Protein 8VEI (pdb70)

Foldseek 3Di:
DLLVLLVQLCVCDVVVVDDLLVSVLSSLVVVLVVCVVPPVVLNVLSVVLVVQVVVVPHDNQRSCVVSLVVVLVVCVPPPVQLNVLSVQLCCCPVVVVDDNSVSVNVSSVSVSVVVVD

Structure (mmCIF, N/CA/C/O backbone):
data_8VEI
#
_entry.id   8VEI
#
_cell.length_a   46.242
_cell.length_b   57.819
_cell.length_c   85.120
_cell.angle_alpha   90.000
_cell.angle_beta   90.000
_cell.angle_gamma   90.000
#
_symmetry.space_group_name_H-M   'C 2 2 21'
#
loop_
_entity.id
_entity.type
_entity.pdbx_description
1 polymer CHD_r1
2 water water
#
loop_
_atom_site.group_PDB
_atom_site.id
_atom_site.type_symbol
_atom_site.label_atom_id
_atom_site.label_alt_id
_atom_site.label_comp_id
_atom_site.label_asym_id
_atom_site.label_entity_id
_atom_site.label_seq_id
_atom_site.pdbx_PDB_ins_code
_atom_site.Cartn_x
_atom_site.Cartn_y
_atom_site.Cartn_z
_atom_site.occupancy
_atom_site.B_iso_or_equiv
_atom_site.auth_seq_id
_atom_site.auth_comp_id
_atom_site.auth_asym_id
_atom_site.auth_atom_id
_atom_site.pdbx_PDB_model_num
ATOM 1 N N . GLU A 1 5 ? -2.19950 7.16842 -4.86982 1.000 98.43213 3 GLU A N 1
ATOM 2 C CA . GLU A 1 5 ? -2.30095 6.96315 -6.30877 1.000 97.26001 3 GLU A CA 1
ATOM 3 C C . GLU A 1 5 ? -0.98881 7.34510 -6.98413 1.000 91.56937 3 GLU A C 1
ATOM 4 O O . GLU A 1 5 ? -0.59203 6.73982 -7.98132 1.000 91.64868 3 GLU A O 1
ATOM 10 N N . SER A 1 6 ? -0.31420 8.35517 -6.42895 1.000 87.54367 4 SER A N 1
ATOM 11 C CA . SER A 1 6 ? 1.01359 8.70564 -6.92127 1.000 78.46114 4 SER A CA 1
ATOM 12 C C . SER A 1 6 ? 1.99554 7.56060 -6.71151 1.000 71.01344 4 SER A C 1
ATOM 13 O O . SER A 1 6 ? 2.83145 7.29006 -7.58152 1.000 66.85263 4 SER A O 1
ATOM 16 N N . ALA A 1 7 ? 1.90163 6.87424 -5.56654 1.000 68.98250 5 ALA A N 1
ATOM 17 C CA . ALA A 1 7 ? 2.80988 5.76922 -5.27702 1.000 65.32045 5 ALA A CA 1
ATOM 18 C C . ALA A 1 7 ? 2.76089 4.71126 -6.36826 1.000 64.85876 5 ALA A C 1
ATOM 19 O O . ALA A 1 7 ? 3.80625 4.24531 -6.83582 1.000 63.46797 5 ALA A O 1
ATOM 21 N N . LYS A 1 8 ? 1.55323 4.32789 -6.79155 1.000 66.08923 6 LYS A N 1
ATOM 22 C CA . LYS A 1 8 ? 1.40727 3.22710 -7.73862 1.000 66.48924 6 LYS A CA 1
ATOM 23 C C . LYS A 1 8 ? 2.16552 3.49588 -9.03293 1.000 60.61967 6 LYS A C 1
ATOM 24 O O . LYS A 1 8 ? 2.71608 2.56884 -9.63684 1.000 61.95981 6 LYS A O 1
ATOM 30 N N . ILE A 1 9 ? 2.21719 4.75994 -9.46658 1.000 58.97058 7 ILE A N 1
ATOM 31 C CA . ILE A 1 9 ? 2.98237 5.11842 -10.66190 1.000 59.07349 7 ILE A CA 1
ATOM 32 C C . ILE A 1 9 ? 4.41142 4.60311 -10.54944 1.000 57.11812 7 ILE A C 1
ATOM 33 O O . ILE A 1 9 ? 4.95437 4.00426 -11.48637 1.000 60.41846 7 ILE A O 1
ATOM 38 N N . PHE A 1 10 ? 5.03031 4.81195 -9.38348 1.000 55.69226 8 PHE A N 1
ATOM 39 C CA . PHE A 1 10 ? 6.38678 4.32536 -9.15924 1.000 56.55477 8 PHE A CA 1
ATOM 40 C C . PHE A 1 10 ? 6.42173 2.82152 -8.90100 1.000 56.68224 8 PHE A C 1
ATOM 41 O O . PHE A 1 10 ? 7.39982 2.16103 -9.26833 1.000 54.66509 8 PHE A O 1
ATOM 49 N N . LYS A 1 11 ? 5.38890 2.26728 -8.25374 1.000 58.89769 9 LYS A N 1
ATOM 50 C CA . LYS A 1 11 ? 5.31397 0.81566 -8.09665 1.000 62.47258 9 LYS A CA 1
ATOM 51 C C . LYS A 1 11 ? 5.17959 0.11617 -9.44360 1.000 58.67308 9 LYS A C 1
ATOM 52 O O . LYS A 1 11 ? 5.84446 -0.89541 -9.68948 1.000 60.54493 9 LYS A O 1
ATOM 58 N N . GLU A 1 12 ? 4.31830 0.62803 -10.32552 0.843 52.97974 10 GLU A N 1
ATOM 59 C CA . GLU A 1 12 ? 4.16747 0.01489 -11.64080 0.843 54.36511 10 GLU A CA 1
ATOM 60 C C . GLU A 1 12 ? 5.39243 0.22536 -12.52137 0.843 49.96620 10 GLU A C 1
ATOM 61 O O . GLU A 1 12 ? 5.61145 -0.56223 -13.44736 0.843 51.41206 10 GLU A O 1
ATOM 67 N N . PHE A 1 13 ? 6.19912 1.25661 -12.25649 1.000 46.50663 11 PHE A N 1
ATOM 68 C CA . PHE A 1 13 ? 7.49203 1.35276 -12.92626 1.000 46.22337 11 PHE A CA 1
ATOM 69 C C . PHE A 1 13 ? 8.40785 0.22274 -12.48112 1.000 46.26452 11 PHE A C 1
ATOM 70 O O . PHE A 1 13 ? 8.96687 -0.50469 -13.30973 1.000 47.75105 11 PHE A O 1
ATOM 78 N N . LEU A 1 14 ? 8.58742 0.07669 -11.16548 1.000 48.03977 12 LEU A N 1
ATOM 79 C CA . LEU A 1 14 ? 9.45958 -0.96999 -10.64505 1.000 55.41429 12 LEU A CA 1
ATOM 80 C C . LEU A 1 14 ? 8.95267 -2.35063 -11.03495 1.000 58.14172 12 LEU A C 1
ATOM 81 O O . LEU A 1 14 ? 9.74701 -3.25247 -11.32367 1.000 60.46821 12 LEU A O 1
ATOM 86 N N . GLU A 1 15 ? 7.63134 -2.53526 -11.05132 1.000 62.17466 13 GLU A N 1
ATOM 87 C CA . GLU A 1 15 ? 7.07337 -3.81118 -11.48517 1.000 68.02403 13 GLU A CA 1
ATOM 88 C C . GLU A 1 15 ? 7.44118 -4.10343 -12.93380 1.000 64.98899 13 GLU A C 1
ATOM 89 O O . GLU A 1 15 ? 7.91283 -5.19756 -13.25570 1.000 62.72067 13 GLU A O 1
ATOM 95 N N . ASP A 1 16 ? 7.24932 -3.12667 -13.82204 1.000 60.70218 14 ASP A N 1
ATOM 96 C CA . ASP A 1 16 ? 7.46390 -3.36848 -15.24457 1.000 58.74797 14 ASP A CA 1
ATOM 97 C C . ASP A 1 16 ? 8.93939 -3.35997 -15.62590 1.000 50.63965 14 ASP A C 1
ATOM 98 O O . ASP A 1 16 ? 9.31938 -4.00548 -16.60899 1.000 51.67290 14 ASP A O 1
ATOM 103 N N . TYR A 1 17 ? 9.78127 -2.64443 -14.87721 1.000 43.77240 15 TYR A N 1
ATOM 104 C CA . TYR A 1 17 ? 11.20465 -2.61256 -15.19884 1.000 40.60856 15 TYR A CA 1
ATOM 105 C C . TYR A 1 17 ? 11.93142 -3.82545 -14.62858 1.000 40.17513 15 TYR A C 1
ATOM 106 O O . TYR A 1 17 ? 12.66364 -4.51370 -15.34818 1.000 44.89047 15 TYR A O 1
ATOM 115 N N . GLU A 1 18 ? 11.74072 -4.10231 -13.33574 1.000 40.08760 16 GLU A N 1
ATOM 116 C CA . GLU A 1 18 ? 12.42938 -5.22892 -12.71393 1.000 48.20930 16 GLU A CA 1
ATOM 117 C C . GLU A 1 18 ? 11.93696 -6.56247 -13.25964 1.000 48.36811 16 GLU A C 1
ATOM 118 O O . GLU A 1 18 ? 12.67427 -7.55399 -13.22511 1.000 55.44155 16 GLU A O 1
ATOM 124 N N . SER A 1 19 ? 10.70120 -6.61103 -13.76005 1.000 42.29556 17 SER A N 1
ATOM 125 C CA . SER A 1 19 ? 10.21351 -7.82342 -14.40395 1.000 49.28986 17 SER A CA 1
ATOM 126 C C . SER A 1 19 ? 10.85778 -8.05732 -15.75974 1.000 47.93809 17 SER A C 1
ATOM 127 O O . SER A 1 19 ? 10.89926 -9.20089 -16.21872 1.000 47.97052 17 SER A O 1
ATOM 130 N N . GLY A 1 20 ? 11.36310 -7.00999 -16.40432 1.000 39.51172 18 GLY A N 1
ATOM 131 C CA . GLY A 1 20 ? 11.80488 -7.11040 -17.77609 1.000 37.91635 18 GLY A CA 1
ATOM 132 C C . GLY A 1 20 ? 10.70463 -6.96517 -18.80340 1.000 43.16708 18 GLY A C 1
ATOM 133 O O . GLY A 1 20 ? 10.98024 -7.09033 -20.00388 1.000 42.63103 18 GLY A O 1
ATOM 134 N N . LYS A 1 21 ? 9.46554 -6.71188 -18.37121 1.000 37.30317 19 LYS A N 1
ATOM 135 C CA . LYS A 1 21 ? 8.36731 -6.51709 -19.31235 1.000 43.35102 19 LYS A CA 1
ATOM 136 C C . LYS A 1 21 ? 8.58283 -5.28471 -20.17785 1.000 40.26838 19 LYS A C 1
ATOM 137 O O . LYS A 1 21 ? 8.12086 -5.24020 -21.32365 1.000 44.58310 19 LYS A O 1
ATOM 143 N N . LYS A 1 22 ? 9.27108 -4.27760 -19.64942 1.000 34.37418 20 LYS A N 1
ATOM 144 C CA . LYS A 1 22 ? 9.54245 -3.05191 -20.38047 1.000 38.90466 20 LYS A CA 1
ATOM 145 C C . LYS A 1 22 ? 11.00429 -2.67700 -20.20346 1.000 42.34237 20 LYS A C 1
ATOM 146 O O . LYS A 1 22 ? 11.60581 -2.93882 -19.15845 1.000 31.92827 20 LYS A O 1
ATOM 152 N N . SER A 1 23 ? 11.57071 -2.06108 -21.23774 1.000 41.01237 21 SER A N 1
ATOM 153 C CA . SER A 1 23 ? 12.87976 -1.44935 -21.10358 1.000 39.84729 21 SER A CA 1
ATOM 154 C C . SER A 1 23 ? 12.81459 -0.32442 -20.07285 1.000 40.49480 21 SER A C 1
ATOM 155 O O . SER A 1 23 ? 11.73944 0.10452 -19.64569 1.000 40.41339 21 SER A O 1
ATOM 158 N N . PHE A 1 24 ? 13.98903 0.15555 -19.66421 0.889 34.00269 22 PHE A N 1
ATOM 159 C CA . PHE A 1 24 ? 14.02089 1.25012 -18.70115 0.889 31.75919 22 PHE A CA 1
ATOM 160 C C . PHE A 1 24 ? 13.35928 2.49802 -19.27210 0.889 30.62075 22 PHE A C 1
ATOM 161 O O . PHE A 1 24 ? 12.53156 3.13545 -18.61070 0.889 27.25566 22 PHE A O 1
ATOM 169 N N . ARG A 1 25 ? 13.71256 2.85928 -20.50732 0.915 32.68232 23 ARG A N 1
ATOM 170 C CA . ARG A 1 25 ? 13.21163 4.10031 -21.08640 0.915 36.69813 23 ARG A CA 1
ATOM 171 C C . ARG A 1 25 ? 11.71760 4.03244 -21.37050 0.915 34.93721 23 ARG A C 1
ATOM 172 O O . ARG A 1 25 ? 11.02543 5.04980 -21.26382 0.915 29.45559 23 ARG A O 1
ATOM 180 N N . GLU A 1 26 ? 11.20032 2.85467 -21.72673 1.000 39.88411 24 GLU A N 1
ATOM 181 C CA . GLU A 1 26 ? 9.76201 2.72608 -21.93693 1.000 41.25895 24 GLU A CA 1
ATOM 182 C C . GLU A 1 26 ? 9.00780 2.75566 -20.61344 1.000 37.11334 24 GLU A C 1
ATOM 183 O O . GLU A 1 26 ? 7.92178 3.33997 -20.52450 1.000 36.88299 24 GLU A O 1
ATOM 189 N N . ALA A 1 27 ? 9.56796 2.13421 -19.57295 0.867 31.73675 25 ALA A N 1
ATOM 190 C CA . ALA A 1 27 ? 8.92660 2.16976 -18.26270 0.867 31.89011 25 ALA A CA 1
ATOM 191 C C . ALA A 1 27 ? 9.00968 3.55990 -17.64353 0.867 29.58570 25 ALA A C 1
ATOM 192 O O . ALA A 1 27 ? 8.05609 4.01802 -17.00318 0.867 35.48569 25 ALA A O 1
ATOM 194 N N . SER A 1 28 ? 10.14199 4.24474 -17.82055 1.000 29.01739 26 SER A N 1
ATOM 195 C CA . SER A 1 28 ? 10.27639 5.59995 -17.29312 1.000 31.92932 26 SER A CA 1
ATOM 196 C C . SER A 1 28 ? 9.40466 6.58128 -18.06620 1.000 32.69156 26 SER A C 1
ATOM 197 O O . SER A 1 28 ? 8.86919 7.53552 -17.48795 1.000 36.32778 26 SER A O 1
ATOM 200 N N . TYR A 1 29 ? 9.25546 6.36612 -19.37492 1.000 31.21822 27 TYR A N 1
ATOM 201 C CA . TYR A 1 29 ? 8.38546 7.22089 -20.17677 1.000 36.00218 27 TYR A CA 1
ATOM 202 C C . TYR A 1 29 ? 6.94039 7.12011 -19.70598 1.000 39.94506 27 TYR A C 1
ATOM 203 O O . TYR A 1 29 ? 6.27907 8.13779 -19.47013 1.000 40.29255 27 TYR A O 1
ATOM 212 N N . ASP A 1 30 ? 6.43389 5.89245 -19.56067 0.916 35.65412 28 ASP A N 1
ATOM 213 C CA . ASP A 1 30 ? 5.06571 5.70649 -19.08772 0.916 37.60796 28 ASP A CA 1
ATOM 214 C C . ASP A 1 30 ? 4.89497 6.23938 -17.67169 0.916 31.63207 28 ASP A C 1
ATOM 215 O O . ASP A 1 30 ? 3.83630 6.77641 -17.32645 0.916 38.71186 28 ASP A O 1
ATOM 220 N N . ALA A 1 31 ? 5.92617 6.09695 -16.83581 1.000 31.30391 29 ALA A N 1
ATOM 221 C CA . ALA A 1 31 ? 5.85931 6.63970 -15.48349 1.000 35.08704 29 ALA A CA 1
ATOM 222 C C . ALA A 1 31 ? 5.74282 8.15778 -15.50621 1.000 35.76663 29 ALA A C 1
ATOM 223 O O . ALA A 1 31 ? 4.99188 8.74214 -14.71703 1.000 40.43800 29 ALA A O 1
ATOM 225 N N . THR A 1 32 ? 6.47302 8.81363 -16.41096 1.000 33.48118 30 THR A N 1
ATOM 226 C CA . THR A 1 32 ? 6.41904 10.27000 -16.48850 1.000 37.91394 30 THR A CA 1
ATOM 227 C C . THR A 1 32 ? 5.08212 10.74442 -17.04441 1.000 39.82402 30 THR A C 1
ATOM 228 O O . THR A 1 32 ? 4.56724 11.78910 -16.62875 1.000 42.16504 30 THR A O 1
ATOM 232 N N . VAL A 1 33 ? 4.50499 9.99089 -17.98378 1.000 37.55451 31 VAL A N 1
ATOM 233 C CA . VAL A 1 33 ? 3.19081 10.34284 -18.51670 1.000 40.57896 31 VAL A CA 1
ATOM 234 C C . VAL A 1 33 ? 2.14014 10.27497 -17.41540 1.000 41.26186 31 VAL A C 1
ATOM 235 O O . VAL A 1 33 ? 1.30257 11.17414 -17.27393 1.000 40.83048 31 VAL A O 1
ATOM 239 N N . LYS A 1 34 ? 2.17152 9.20453 -16.61639 0.913 37.87145 32 LYS A N 1
ATOM 240 C CA . LYS A 1 34 ? 1.24123 9.08852 -15.49762 0.913 46.44816 32 LYS A CA 1
ATOM 241 C C . LYS A 1 34 ? 1.46223 10.20040 -14.48038 0.913 46.76582 32 LYS A C 1
ATOM 242 O O . LYS A 1 34 ? 0.50640 10.69221 -13.86925 0.913 46.39099 32 LYS A O 1
ATOM 248 N N . LEU A 1 35 ? 2.71816 10.60918 -14.28368 1.000 47.16788 33 LEU A N 1
ATOM 249 C CA . LEU A 1 35 ? 3.00288 11.68520 -13.34041 1.000 50.29523 33 LEU A CA 1
ATOM 250 C C . LEU A 1 35 ? 2.47663 13.01971 -13.85091 1.000 50.73712 33 LEU A C 1
ATOM 251 O O . LEU A 1 35 ? 1.96815 13.83168 -13.06916 1.000 54.46963 33 LEU A O 1
ATOM 256 N N . PHE A 1 36 ? 2.59001 13.26483 -15.15821 1.000 48.37513 34 PHE A N 1
ATOM 257 C CA . PHE A 1 36 ? 2.04604 14.49222 -15.72983 1.000 47.58234 34 PHE A CA 1
ATOM 258 C C . PHE A 1 36 ? 0.53410 14.55109 -15.55456 1.000 50.90993 34 PHE A C 1
ATOM 259 O O . PHE A 1 36 ? -0.01695 15.58051 -15.14789 1.000 52.43710 34 PHE A O 1
ATOM 267 N N . LEU A 1 37 ? -0.15545 13.44876 -15.85996 1.000 51.46446 35 LEU A N 1
ATOM 268 C CA . LEU A 1 37 ? -1.60207 13.40794 -15.67681 1.000 53.20711 35 LEU A CA 1
ATOM 269 C C . LEU A 1 37 ? -1.98198 13.50215 -14.20571 1.000 54.39317 35 LEU A C 1
ATOM 270 O O . LEU A 1 37 ? -3.01673 14.08959 -13.87007 1.000 60.04695 35 LEU A O 1
ATOM 275 N N . TRP A 1 38 ? -1.16277 12.93424 -13.31851 1.000 56.02151 36 TRP A N 1
ATOM 276 C CA . TRP A 1 38 ? -1.41536 13.05030 -11.88861 1.000 61.94626 36 TRP A CA 1
ATOM 277 C C . TRP A 1 38 ? -1.14701 14.45672 -11.37078 1.000 66.33625 36 TRP A C 1
ATOM 278 O O . TRP A 1 38 ? -1.72662 14.85037 -10.35333 1.000 71.00218 36 TRP A O 1
ATOM 289 N N . PHE A 1 39 ? -0.28993 15.22062 -12.04843 1.000 64.42290 37 PHE A N 1
ATOM 290 C CA . PHE A 1 39 ? 0.03751 16.57480 -11.62475 1.000 63.54397 37 PHE A CA 1
ATOM 291 C C . PHE A 1 39 ? -0.92130 17.62390 -12.17008 1.000 61.87542 37 PHE A C 1
ATOM 292 O O . PHE A 1 39 ? -0.98498 18.72581 -11.61404 1.000 66.56378 37 PHE A O 1
ATOM 300 N N . LEU A 1 40 ? -1.66098 17.31004 -13.23481 1.000 61.86211 38 LEU A N 1
ATOM 301 C CA . LEU A 1 40 ? -2.53141 18.29586 -13.88039 1.000 69.67291 38 LEU A CA 1
ATOM 302 C C . LEU A 1 40 ? -3.49362 18.98617 -12.92480 1.000 72.25104 38 LEU A C 1
ATOM 303 O O . LEU A 1 40 ? -3.53565 20.22965 -12.92336 1.000 77.19056 38 LEU A O 1
ATOM 308 N N . PRO A 1 41 ? -4.28018 18.29406 -12.09715 1.000 73.09844 39 PRO A N 1
ATOM 309 C CA . PRO A 1 41 ? -5.18991 18.99121 -11.18353 1.000 76.66361 39 PRO A CA 1
ATOM 310 C C . PRO A 1 41 ? -4.60841 19.30813 -9.81122 1.000 80.32783 39 PRO A C 1
ATOM 311 O O . PRO A 1 41 ? -5.36702 19.71067 -8.92510 1.000 84.06390 39 PRO A O 1
ATOM 315 N N . ARG A 1 42 ? -3.30718 19.14007 -9.61385 1.000 79.95972 40 ARG A N 1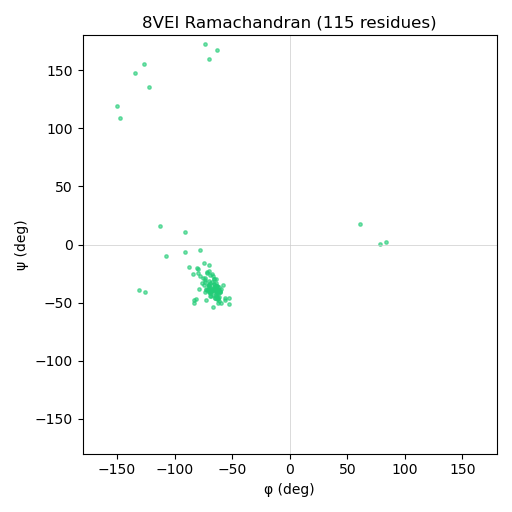
ATOM 316 C CA . ARG A 1 42 ? -2.69650 19.32920 -8.30152 1.000 84.76436 40 ARG A CA 1
ATOM 317 C C . ARG A 1 42 ? -1.53642 20.31264 -8.31410 1.000 87.76509 40 ARG A C 1
ATOM 318 O O . ARG A 1 42 ? -1.41156 21.11606 -7.38676 1.000 92.55429 40 ARG A O 1
ATOM 326 N N . ASN A 1 43 ? -0.68304 20.26847 -9.33469 1.000 84.97200 41 ASN A N 1
ATOM 327 C CA . ASN A 1 43 ? 0.47679 21.15208 -9.40613 1.000 86.77849 41 ASN A CA 1
ATOM 328 C C . ASN A 1 43 ? 0.78953 21.42544 -10.86888 1.000 84.70240 41 ASN A C 1
ATOM 329 O O . ASN A 1 43 ? 1.09675 20.49422 -11.61926 1.000 81.55600 41 ASN A O 1
ATOM 334 N N . ILE A 1 44 ? 0.73030 22.69938 -11.26196 1.000 85.92971 42 ILE A N 1
ATOM 335 C CA . ILE A 1 44 ? 0.81656 23.05472 -12.67506 1.000 86.14598 42 ILE A CA 1
ATOM 336 C C . ILE A 1 44 ? 2.26789 23.13068 -13.13327 1.000 81.96164 42 ILE A C 1
ATOM 337 O O . ILE A 1 44 ? 2.62568 22.58709 -14.18376 1.000 82.31504 42 ILE A O 1
ATOM 342 N N . GLU A 1 45 ? 3.12516 23.81422 -12.36995 1.000 77.45468 43 GLU A N 1
ATOM 343 C CA . GLU A 1 45 ? 4.53184 23.89507 -12.75860 1.000 75.96598 43 GLU A CA 1
ATOM 344 C C . GLU A 1 45 ? 5.23493 22.55210 -12.59704 1.000 65.44725 43 GLU A C 1
ATOM 345 O O . GLU A 1 45 ? 6.15889 22.24188 -13.35819 1.000 67.58290 43 GLU A O 1
ATOM 351 N N . LEU A 1 46 ? 4.81659 21.74276 -11.62111 1.000 59.92995 44 LEU A N 1
ATOM 352 C CA . LEU A 1 46 ? 5.30053 20.36741 -11.56445 1.000 62.54516 44 LEU A CA 1
ATOM 353 C C . LEU A 1 46 ? 4.82468 19.57850 -12.77698 1.000 62.44315 44 LEU A C 1
ATOM 354 O O . LEU A 1 46 ? 5.58207 18.78245 -13.34421 1.000 64.83979 44 LEU A O 1
ATOM 359 N N . ALA A 1 47 ? 3.57370 19.79396 -13.19431 1.000 59.02462 45 ALA A N 1
ATOM 360 C CA . ALA A 1 47 ? 3.11808 19.24208 -14.46480 1.000 54.60380 45 ALA A CA 1
ATOM 361 C C . ALA A 1 47 ? 3.85277 19.87732 -15.63540 1.000 57.34096 45 ALA A C 1
ATOM 362 O O . ALA A 1 47 ? 4.03675 19.23450 -16.67495 1.000 54.58086 45 ALA A O 1
ATOM 364 N N . GLU A 1 48 ? 4.27844 21.13482 -15.48642 0.817 54.44903 46 GLU A N 1
ATOM 365 C CA . GLU A 1 48 ? 5.05066 21.78594 -16.53917 0.817 54.91717 46 GLU A CA 1
ATOM 366 C C . GLU A 1 48 ? 6.43282 21.15906 -16.67463 0.817 48.88140 46 GLU A C 1
ATOM 367 O O . GLU A 1 48 ? 6.95036 21.02019 -17.78908 0.817 44.17931 46 GLU A O 1
ATOM 373 N N . ILE A 1 49 ? 7.04620 20.77620 -15.55194 1.000 50.74343 47 ILE A N 1
ATOM 374 C CA . ILE A 1 49 ? 8.34843 20.11546 -15.60210 1.000 51.62768 47 ILE A CA 1
ATOM 375 C C . ILE A 1 49 ? 8.22487 18.76197 -16.28871 1.000 48.58815 47 ILE A C 1
ATOM 376 O O . ILE A 1 49 ? 9.03166 18.40674 -17.15621 1.000 49.65569 47 ILE A O 1
ATOM 381 N N . ALA A 1 50 ? 7.20524 17.98767 -15.91138 1.000 47.64792 48 ALA A N 1
ATOM 382 C CA . ALA A 1 50 ? 6.99933 16.68253 -16.52731 1.000 46.34124 48 ALA A CA 1
ATOM 383 C C . ALA A 1 50 ? 6.60577 16.80487 -17.99310 1.000 42.86403 48 ALA A C 1
ATOM 384 O O . ALA A 1 50 ? 6.96330 15.94150 -18.80215 1.000 43.66940 48 ALA A O 1
ATOM 386 N N . LEU A 1 51 ? 5.88041 17.86419 -18.35774 1.000 43.46556 49 LEU A N 1
ATOM 387 C CA . LEU A 1 51 ? 5.42387 17.99302 -19.73773 1.000 48.59828 49 LEU A CA 1
ATOM 388 C C . LEU A 1 51 ? 6.56953 18.36385 -20.67165 1.000 47.43421 49 LEU A C 1
ATOM 389 O O . LEU A 1 51 ? 6.66462 17.83344 -21.78470 1.000 51.73316 49 LEU A O 1
ATOM 394 N N . ARG A 1 52 ? 7.45073 19.27062 -20.24185 0.979 42.69660 50 ARG A N 1
ATOM 395 C CA . ARG A 1 52 ? 8.60009 19.60969 -21.07422 0.979 45.19466 50 ARG A CA 1
ATOM 396 C C . ARG A 1 52 ? 9.54826 18.42687 -21.22122 0.979 37.00907 50 ARG A C 1
ATOM 397 O O . ARG A 1 52 ? 10.22841 18.30500 -22.24620 0.979 41.60578 50 ARG A O 1
ATOM 405 N N . TRP A 1 53 ? 9.60760 17.54873 -20.21672 1.000 35.39532 51 TRP A N 1
ATOM 406 C CA . TRP A 1 53 ? 10.30380 16.27879 -20.39707 1.000 36.98908 51 TRP A CA 1
ATOM 407 C C . TRP A 1 53 ? 9.65782 15.46542 -21.50979 1.000 33.51765 51 TRP A C 1
ATOM 408 O O . TRP A 1 53 ? 10.35278 14.84385 -22.32234 1.000 36.88758 51 TRP A O 1
ATOM 419 N N . LEU A 1 54 ? 8.32379 15.46372 -21.56536 1.000 37.17893 52 LEU A N 1
ATOM 420 C CA . LEU A 1 54 ? 7.63028 14.76414 -22.64101 1.000 37.58121 52 LEU A CA 1
ATOM 421 C C . LEU A 1 54 ? 7.85771 15.45029 -23.98079 1.000 36.39895 52 LEU A C 1
ATOM 422 O O . LEU A 1 54 ? 8.04807 14.77921 -25.00157 1.000 44.78120 52 LEU A O 1
ATOM 427 N N . ILE 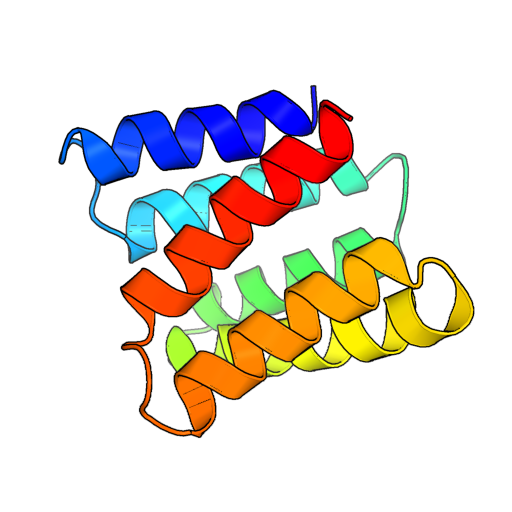A 1 55 ? 7.84776 16.78553 -23.99573 1.000 41.17516 53 ILE A N 1
ATOM 428 C CA . ILE A 1 55 ? 8.09806 17.51297 -25.23549 1.000 43.11962 53 ILE A CA 1
ATOM 429 C C . ILE A 1 55 ? 9.53154 17.29167 -25.69528 1.000 45.29401 53 ILE A C 1
ATOM 430 O O . ILE A 1 55 ? 9.80279 17.18455 -26.89603 1.000 50.04268 53 ILE A O 1
ATOM 435 N N . MET A 1 56 ? 10.47349 17.22096 -24.75073 1.000 39.64949 54 MET A N 1
ATOM 436 C CA . MET A 1 56 ? 11.85786 16.93092 -25.11320 1.000 39.44200 54 MET A CA 1
ATOM 437 C C . MET A 1 56 ? 11.98513 15.54500 -25.73185 1.000 40.18526 54 MET A C 1
ATOM 438 O O . MET A 1 56 ? 12.72773 15.35551 -26.70248 1.000 40.98545 54 MET A O 1
ATOM 443 N N . LEU A 1 57 ? 11.25652 14.56525 -25.19344 1.000 44.24666 55 LEU A N 1
ATOM 444 C CA . LEU A 1 57 ? 11.29010 13.22479 -25.76790 1.000 40.38330 55 LEU A CA 1
ATOM 445 C C . LEU A 1 57 ? 10.54663 13.17478 -27.09740 1.000 43.16462 55 LEU A C 1
ATOM 446 O O . LEU A 1 57 ? 10.99258 12.50905 -28.03889 1.000 48.50354 55 LEU A O 1
ATOM 451 N N . GLU A 1 58 ? 9.41556 13.87710 -27.19664 1.000 44.76098 56 GLU A N 1
ATOM 452 C CA . GLU A 1 58 ? 8.60647 13.84154 -28.40924 1.000 52.24412 56 GLU A CA 1
ATOM 453 C C . GLU A 1 58 ? 9.14431 14.74330 -29.51375 1.000 60.25479 56 GLU A C 1
ATOM 454 O O . GLU A 1 58 ? 8.81865 14.52098 -30.68520 1.000 64.33781 56 GLU A O 1
ATOM 460 N N . SER A 1 59 ? 9.95479 15.74997 -29.17536 1.000 59.06346 57 SER A N 1
ATOM 461 C CA . SER A 1 59 ? 10.51770 16.62725 -30.19713 1.000 59.78034 57 SER A CA 1
ATOM 462 C C . SER A 1 59 ? 11.55907 15.92419 -31.05811 1.000 60.21176 57 SER A C 1
ATOM 463 O O . SER A 1 59 ? 11.88052 16.41349 -32.14633 1.000 64.22699 57 SER A O 1
ATOM 466 N N . LYS A 1 60 ? 12.08724 14.79433 -30.58934 1.000 61.06076 58 LYS A N 1
ATOM 467 C CA . LYS A 1 60 ? 13.15224 14.00086 -31.20405 1.000 60.13123 58 LYS A CA 1
ATOM 468 C C . LYS A 1 60 ? 14.45945 14.76889 -31.34413 1.000 55.75907 58 LYS A C 1
ATOM 469 O O . LYS A 1 60 ? 15.33723 14.34911 -32.11387 1.000 53.45845 58 LYS A O 1
ATOM 475 N N . LYS A 1 61 ? 14.61985 15.87623 -30.61756 1.000 54.41983 59 LYS A N 1
ATOM 476 C CA . LYS A 1 61 ? 15.84155 16.66219 -30.64436 1.000 51.97580 59 LYS A CA 1
ATOM 477 C C . LYS A 1 61 ? 16.67152 16.53291 -29.37431 1.000 48.25462 59 LYS A C 1
ATOM 478 O O . LYS A 1 61 ? 17.81311 17.00796 -29.34871 1.000 51.95195 59 LYS A O 1
ATOM 484 N N . VAL A 1 62 ? 16.13509 15.90991 -28.32765 1.000 42.46417 60 VAL A N 1
ATOM 485 C CA . VAL A 1 62 ? 16.81798 15.76862 -27.04889 1.000 40.26203 60 VAL A CA 1
ATOM 486 C C . VAL A 1 62 ? 16.93275 14.28983 -26.71050 1.000 38.62339 60 VAL A C 1
ATOM 487 O O . VAL A 1 62 ? 15.96570 13.53249 -26.84985 1.000 37.01925 60 VAL A O 1
ATOM 491 N N . SER A 1 63 ? 18.11539 13.88674 -26.25435 1.000 34.27811 61 SER A N 1
ATOM 492 C CA . SER A 1 63 ? 18.32426 12.51890 -25.81159 1.000 37.91115 61 SER A CA 1
ATOM 493 C C . SER A 1 63 ? 17.57970 12.26129 -24.50476 1.000 38.52135 61 SER A C 1
ATOM 494 O O . SER A 1 63 ? 17.22487 13.18422 -23.76602 1.000 39.24148 61 SER A O 1
ATOM 497 N N . PHE A 1 64 ? 17.34208 10.97664 -24.22748 1.000 34.10774 62 PHE A N 1
ATOM 498 C CA . PHE A 1 64 ? 16.66328 10.59418 -22.99282 1.000 32.10798 62 PHE A CA 1
ATOM 499 C C . PHE A 1 64 ? 17.44180 11.05824 -21.76803 1.000 31.67545 62 PHE A C 1
ATOM 500 O O . PHE A 1 64 ? 16.84946 11.49415 -20.77327 1.000 34.40819 62 PHE A O 1
ATOM 508 N N . GLU A 1 65 ? 18.77212 10.98013 -21.82600 1.000 29.55908 63 GLU A N 1
ATOM 509 C CA . GLU A 1 65 ? 19.59174 11.34297 -20.67430 1.000 29.30866 63 GLU A CA 1
ATOM 510 C C . GLU A 1 65 ? 19.60357 12.85113 -20.45422 1.000 31.22646 63 GLU A C 1
ATOM 511 O O . GLU A 1 65 ? 19.41687 13.32483 -19.32720 1.000 29.83926 63 GLU A O 1
ATOM 517 N N . GLU A 1 66 ? 19.83277 13.62381 -21.51864 1.000 34.75479 64 GLU A N 1
ATOM 518 C CA . GLU A 1 66 ? 19.88145 15.07523 -21.36989 1.000 35.18653 64 GLU A CA 1
ATOM 519 C C . GLU A 1 66 ? 18.52097 15.63683 -20.97756 1.000 34.97098 64 GLU A C 1
ATOM 520 O O . GLU A 1 66 ? 18.43891 16.56642 -20.16638 1.000 43.31222 64 GLU A O 1
ATOM 526 N N . ALA A 1 67 ? 17.44270 15.08859 -21.54321 1.000 33.11506 65 ALA A N 1
ATOM 527 C CA . ALA A 1 67 ? 16.10597 15.52708 -21.15587 1.000 37.90074 65 ALA A CA 1
ATOM 528 C C . ALA A 1 67 ? 15.83071 15.21448 -19.69160 1.000 36.84164 65 ALA A C 1
ATOM 529 O O . ALA A 1 67 ? 15.25276 16.03648 -18.97022 1.000 30.94859 65 ALA A O 1
ATOM 531 N N . SER A 1 68 ? 16.24269 14.03005 -19.23380 1.000 30.35827 66 SER A N 1
ATOM 532 C CA . SER A 1 68 ? 16.07139 13.67816 -17.82874 1.000 29.65697 66 SER A CA 1
ATOM 533 C C . SER A 1 68 ? 16.92980 14.55961 -16.93108 1.000 34.81271 66 SER A C 1
ATOM 534 O O . SER A 1 68 ? 16.49144 14.96244 -15.84766 1.000 33.42987 66 SER A O 1
ATOM 537 N N . LEU A 1 69 ? 18.15553 14.86874 -17.36396 1.000 29.58574 67 LEU A N 1
ATOM 538 C CA . LEU A 1 69 ? 19.00838 15.76737 -16.59218 1.000 33.90567 67 LEU A CA 1
ATOM 539 C C . LEU A 1 69 ? 18.38621 17.15307 -16.48193 1.000 35.65097 67 LEU A C 1
ATOM 540 O O . LEU A 1 69 ? 18.40062 17.76629 -15.40841 1.000 38.26392 67 LEU A O 1
ATOM 545 N N . ILE A 1 70 ? 17.83014 17.65940 -17.58374 1.000 33.89016 68 ILE A N 1
ATOM 546 C CA . ILE A 1 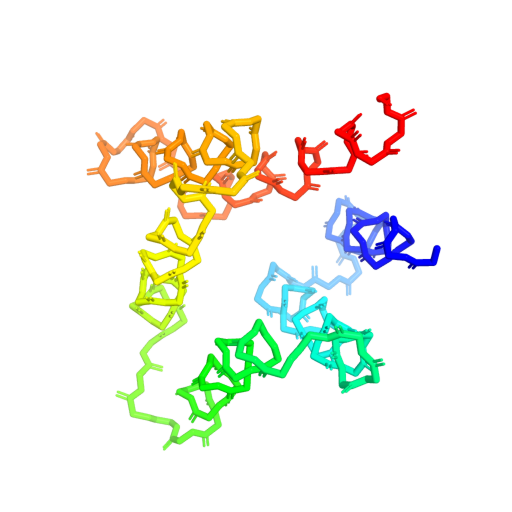70 ? 17.23309 18.99244 -17.57786 1.000 41.09765 68 ILE A CA 1
ATOM 547 C C . ILE A 1 70 ? 16.02394 19.02854 -16.65077 1.000 43.50908 68 ILE A C 1
ATOM 548 O O . ILE A 1 70 ? 15.87078 19.94488 -15.83417 1.000 44.47073 68 ILE A O 1
ATOM 553 N N . ALA A 1 71 ? 15.15381 18.02143 -16.75349 1.000 43.82075 69 ALA A N 1
ATOM 554 C CA . ALA A 1 71 ? 13.94022 18.00559 -15.94291 1.000 47.27652 69 ALA A CA 1
ATOM 555 C C . ALA A 1 71 ? 14.25328 17.76258 -14.47117 1.000 47.14373 69 ALA A C 1
ATOM 556 O O . ALA A 1 71 ? 13.58780 18.32088 -13.59093 1.000 48.69463 69 ALA A O 1
ATOM 558 N N . LEU A 1 72 ? 15.25849 16.93139 -14.18316 1.000 41.13154 70 LEU A N 1
ATOM 559 C CA . LEU A 1 72 ? 15.61791 16.66024 -12.79409 1.000 44.79285 70 LEU A CA 1
ATOM 560 C C . LEU A 1 72 ? 16.19603 17.89765 -12.11932 1.000 45.67501 70 LEU A C 1
ATOM 561 O O . LEU A 1 72 ? 15.89700 18.17167 -10.95125 1.000 45.95669 70 LEU A O 1
ATOM 566 N N . ARG A 1 73 ? 17.02772 18.65636 -12.83634 1.000 41.44129 71 ARG A N 1
ATOM 567 C CA . ARG A 1 73 ? 17.63690 19.84085 -12.24168 1.000 43.40029 71 ARG A CA 1
ATOM 568 C C . ARG A 1 73 ? 16.60896 20.93480 -11.98388 1.000 47.74408 71 ARG A C 1
ATOM 569 O O . ARG A 1 73 ? 16.80405 21.76627 -11.09072 1.000 51.43569 71 ARG A O 1
ATOM 577 N N . GLU A 1 74 ? 15.51187 20.95187 -12.74292 1.000 48.66616 72 GLU A N 1
ATOM 578 C CA . GLU A 1 74 ? 14.45502 21.92070 -12.47477 1.000 52.50889 72 GLU A CA 1
ATOM 579 C C . GLU A 1 74 ? 13.58407 21.48103 -11.30406 1.000 46.96440 72 GLU A C 1
ATOM 580 O O . GLU A 1 74 ? 13.16176 22.31434 -10.49433 1.000 48.69174 72 GLU A O 1
ATOM 586 N N . ALA A 1 75 ? 13.30648 20.17912 -11.19727 1.000 45.43839 73 ALA A N 1
ATOM 587 C CA . ALA A 1 75 ? 12.58481 19.67587 -10.03329 1.000 47.60945 73 ALA A CA 1
ATOM 588 C C . ALA A 1 75 ? 13.40353 19.85860 -8.76250 1.000 51.87121 73 ALA A C 1
ATOM 589 O O . ALA A 1 75 ? 12.84925 20.14327 -7.69411 1.000 57.74043 73 ALA A O 1
ATOM 591 N N . LEU A 1 76 ? 14.72585 19.70444 -8.86365 1.000 52.11075 74 LEU A N 1
ATOM 592 C CA . LEU A 1 76 ? 15.59240 19.92447 -7.71157 1.000 52.61847 74 LEU A CA 1
ATOM 593 C C . LEU A 1 76 ? 15.50966 21.36920 -7.23365 1.000 52.71174 74 LEU A C 1
ATOM 594 O O . LEU A 1 76 ? 15.50879 21.63399 -6.02621 1.000 58.70424 74 LEU A O 1
ATOM 599 N N . ARG A 1 77 ? 15.43476 22.31867 -8.16911 0.719 51.68137 75 ARG A N 1
ATOM 600 C CA . ARG A 1 77 ? 15.28861 23.72119 -7.79228 0.719 57.41587 75 ARG A CA 1
ATOM 601 C C . ARG A 1 77 ? 13.91068 23.99149 -7.20164 0.719 58.03243 75 ARG A C 1
ATOM 602 O O . ARG A 1 77 ? 13.77091 24.81269 -6.28792 0.719 59.38590 75 ARG A O 1
ATOM 610 N N . TRP A 1 78 ? 12.88123 23.30962 -7.71048 1.000 57.08526 76 TRP A N 1
ATOM 611 C CA . TRP A 1 78 ? 11.53430 23.49853 -7.18201 1.000 62.75203 76 TRP A CA 1
ATOM 612 C C . TRP A 1 78 ? 11.41159 22.94141 -5.76923 1.000 66.10012 76 TRP A C 1
ATOM 613 O O . TRP A 1 78 ? 10.82736 23.58554 -4.89008 1.000 69.20422 76 TRP A O 1
ATOM 624 N N . PHE A 1 79 ? 11.95642 21.74829 -5.53150 1.000 65.17435 77 PHE A N 1
ATOM 625 C CA . PHE A 1 79 ? 11.89900 21.13071 -4.21353 1.000 69.92222 77 PHE A CA 1
ATOM 626 C C . PHE A 1 79 ? 12.91696 21.70814 -3.23947 1.000 74.20484 77 PHE A C 1
ATOM 627 O O . PHE A 1 79 ? 12.90146 21.33226 -2.06263 1.000 78.38749 77 PHE A O 1
ATOM 635 N N . LYS A 1 80 ? 13.79132 22.60895 -3.69473 1.000 72.23407 78 LYS A N 1
ATOM 636 C CA . LYS A 1 80 ? 14.83891 23.13229 -2.82354 1.000 74.40150 78 LYS A CA 1
ATOM 637 C C . LYS A 1 80 ? 14.25293 23.92960 -1.66578 1.000 78.47969 78 LYS A C 1
ATOM 638 O O . LYS A 1 80 ? 14.76668 23.87684 -0.54182 1.000 80.25734 78 LYS A O 1
ATOM 644 N N . VAL A 1 81 ? 13.17047 24.65878 -1.91416 1.000 81.42110 79 VAL A N 1
ATOM 645 C CA . VAL A 1 81 ? 12.57934 25.53909 -0.91798 1.000 89.51495 79 VAL A CA 1
ATOM 646 C C . VAL A 1 81 ? 11.20026 25.04302 -0.48040 1.000 91.36064 79 VAL A C 1
ATOM 647 O O . VAL A 1 81 ? 10.43780 25.79186 0.12779 1.000 98.92918 79 VAL A O 1
ATOM 651 N N . ARG A 1 82 ? 10.87034 23.78908 -0.77218 1.000 86.37258 80 ARG A N 1
ATOM 652 C CA . ARG A 1 82 ? 9.55695 23.25650 -0.42197 1.000 85.60528 80 ARG A CA 1
ATOM 653 C C . ARG A 1 82 ? 9.62291 21.91390 0.29042 1.000 85.51495 80 ARG A C 1
ATOM 654 O O . ARG A 1 82 ? 8.83866 21.68114 1.21330 1.000 85.45056 80 ARG A O 1
ATOM 662 N N . ASN A 1 83 ? 10.52827 21.02446 -0.11410 1.000 85.17546 81 ASN A N 1
ATOM 663 C CA . ASN A 1 83 ? 10.63593 19.70747 0.50883 1.000 86.33942 81 ASN A CA 1
ATOM 664 C C . ASN A 1 83 ? 12.09854 19.28809 0.47453 1.000 88.04376 81 ASN A C 1
ATOM 665 O O . ASN A 1 83 ? 12.62919 18.97126 -0.59427 1.000 84.48779 81 ASN A O 1
ATOM 670 N N . ASN A 1 84 ? 12.74489 19.27913 1.64304 0.857 93.78022 82 ASN A N 1
ATOM 671 C CA . ASN A 1 84 ? 14.14780 18.88259 1.70380 0.857 95.80544 82 ASN A CA 1
ATOM 672 C C . ASN A 1 84 ? 14.31861 17.38011 1.52032 0.857 93.50552 82 ASN A C 1
ATOM 673 O O . ASN A 1 84 ? 15.35947 16.93372 1.02332 0.857 92.17603 82 ASN A O 1
ATOM 678 N N . GLU A 1 85 ? 13.31887 16.58748 1.91405 1.000 93.89925 83 GLU A N 1
ATOM 679 C CA . GLU A 1 85 ? 13.40777 15.14180 1.73267 1.000 88.89781 83 GLU A CA 1
AT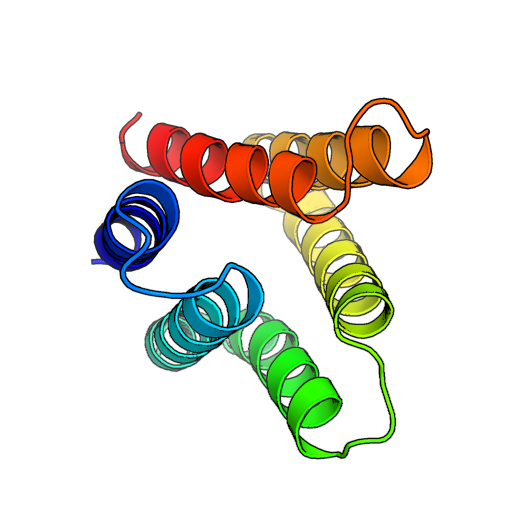OM 680 C C . GLU A 1 85 ? 13.48529 14.78219 0.25393 1.000 82.74964 83 GLU A C 1
ATOM 681 O O . GLU A 1 85 ? 14.33131 13.98136 -0.15964 1.000 83.35647 83 GLU A O 1
ATOM 687 N N . LEU A 1 86 ? 12.61545 15.37864 -0.56328 1.000 76.49015 84 LEU A N 1
ATOM 688 C CA . LEU A 1 86 ? 12.63109 15.09952 -1.99438 1.000 68.76698 84 LEU A CA 1
ATOM 689 C C . LEU A 1 86 ? 13.78652 15.79775 -2.70114 1.000 65.78508 84 LEU A C 1
ATOM 690 O O . LEU A 1 86 ? 14.27479 15.29681 -3.72028 1.000 61.24385 84 LEU A O 1
ATOM 695 N N . TYR A 1 87 ? 14.23026 16.94733 -2.18551 1.000 67.31292 85 TYR A N 1
ATOM 696 C CA . TYR A 1 87 ? 15.44275 17.57301 -2.70530 1.000 67.38186 85 TYR A CA 1
ATOM 697 C C . TYR A 1 87 ? 16.64258 16.64999 -2.54000 1.000 67.59766 85 TYR A C 1
ATOM 698 O O . TYR A 1 87 ? 17.49614 16.55980 -3.43025 1.000 66.59696 85 TYR A O 1
ATOM 707 N N . LYS A 1 88 ? 16.72105 15.95778 -1.40098 1.000 71.99449 86 LYS A N 1
ATOM 708 C CA . LYS A 1 88 ? 17.82060 15.03143 -1.15423 1.000 74.14632 86 LYS A CA 1
ATOM 709 C C . LYS A 1 88 ? 17.81279 13.88079 -2.15242 1.000 68.59333 86 LYS A C 1
ATOM 710 O O . LYS A 1 88 ? 18.87028 13.46430 -2.64051 1.000 66.18369 86 LYS A O 1
ATOM 716 N N . ILE A 1 89 ? 16.62801 13.35539 -2.47010 1.000 67.58047 87 ILE A N 1
ATOM 717 C CA . ILE A 1 89 ? 16.54479 12.18250 -3.33492 1.000 62.59093 87 ILE A CA 1
ATOM 718 C C . ILE A 1 89 ? 16.91346 12.54182 -4.77053 1.000 58.78848 87 ILE A C 1
ATOM 719 O O . ILE A 1 89 ? 17.57563 11.76346 -5.46791 1.000 55.08546 87 ILE A O 1
ATOM 724 N N . ILE A 1 90 ? 16.50414 13.72474 -5.23388 1.000 59.83511 88 ILE A N 1
ATOM 725 C CA . ILE A 1 90 ? 16.83689 14.13667 -6.59454 1.000 55.88457 88 ILE A CA 1
ATOM 726 C C . ILE A 1 90 ? 18.32396 14.44720 -6.71123 1.000 55.61078 88 ILE A C 1
ATOM 727 O O . ILE A 1 90 ? 18.97162 14.08564 -7.70140 1.000 54.27509 88 ILE A O 1
ATOM 732 N N . LYS A 1 91 ? 18.88957 15.11593 -5.70281 1.000 56.17728 89 LYS A N 1
ATOM 733 C CA . LYS A 1 91 ? 20.30871 15.45582 -5.73980 1.000 59.61323 89 LYS A CA 1
ATOM 734 C C . LYS A 1 91 ? 21.17850 14.20497 -5.73240 1.000 58.96806 89 LYS A C 1
ATOM 735 O O . LYS A 1 91 ? 22.16038 14.11792 -6.47948 1.000 57.91536 89 LYS A O 1
ATOM 741 N N . GLU A 1 92 ? 20.83150 13.22295 -4.89652 1.000 60.57680 90 GLU A N 1
ATOM 742 C CA . GLU A 1 92 ? 21.61951 11.99698 -4.82854 1.000 63.68641 90 GLU A CA 1
ATOM 743 C C . GLU A 1 92 ? 21.54270 11.20399 -6.12692 1.000 59.28404 90 GLU A C 1
ATOM 744 O O . GLU A 1 92 ? 22.52275 10.55754 -6.51442 1.000 59.77198 90 GLU A O 1
ATOM 750 N N . ALA A 1 93 ? 20.39583 11.23895 -6.80967 1.000 55.96856 91 ALA A N 1
ATOM 751 C CA . ALA A 1 93 ? 20.28270 10.55382 -8.09306 1.000 52.69868 91 ALA A CA 1
ATOM 752 C C . ALA A 1 93 ? 21.14006 11.23092 -9.15445 1.000 49.30403 91 ALA A C 1
ATOM 753 O O . ALA A 1 93 ? 21.77848 10.55485 -9.96980 1.000 45.73945 91 ALA A O 1
ATOM 755 N N . LEU A 1 94 ? 21.16528 12.56610 -9.16066 1.000 49.48694 92 LEU A N 1
ATOM 756 C CA . LEU A 1 94 ? 22.04137 13.28522 -10.07945 1.000 51.49829 92 LEU A CA 1
ATOM 757 C C . LEU A 1 94 ? 23.50397 13.10062 -9.69923 1.000 53.76305 92 LEU A C 1
ATOM 758 O O . LEU A 1 94 ? 24.36451 12.94783 -10.57417 1.000 54.62838 92 LEU A O 1
ATOM 763 N N . ASP A 1 95 ? 23.80292 13.12057 -8.39824 1.000 55.19618 93 ASP A N 1
ATOM 764 C CA . ASP A 1 95 ? 25.17574 12.92207 -7.94406 1.000 55.65710 93 ASP A CA 1
ATOM 765 C C . ASP A 1 95 ? 25.71214 11.57017 -8.39560 1.000 54.64715 93 ASP A C 1
ATOM 766 O O . ASP A 1 95 ? 26.79333 11.48399 -8.98770 1.000 53.89259 93 ASP A O 1
ATOM 771 N N . ASP A 1 96 ? 24.95594 10.50165 -8.13689 1.000 55.47109 94 ASP A N 1
ATOM 772 C CA . ASP A 1 96 ? 25.42442 9.15957 -8.46235 1.000 55.32168 94 ASP A CA 1
ATOM 773 C C . ASP A 1 96 ? 25.61463 8.96656 -9.96159 1.000 48.25029 94 ASP A C 1
ATOM 774 O O . ASP A 1 96 ? 26.50864 8.22306 -10.38269 1.000 47.36419 94 ASP A O 1
ATOM 779 N N . TYR A 1 97 ? 24.78836 9.61788 -10.78062 1.000 44.02843 95 TYR A N 1
ATOM 780 C CA . TYR A 1 97 ? 24.89425 9.45434 -12.22619 1.000 43.97138 95 TYR A CA 1
ATOM 781 C C . TYR A 1 97 ? 25.99950 10.32989 -12.80645 1.000 45.86006 95 TYR A C 1
ATOM 782 O O . TYR A 1 97 ? 26.81397 9.86168 -13.60946 1.000 44.07771 95 TYR A O 1
ATOM 791 N N . GLU A 1 98 ? 26.04565 11.60401 -12.40906 1.000 46.65494 96 GLU A N 1
ATOM 792 C CA . GLU A 1 98 ? 27.03514 12.52023 -12.96439 1.000 49.61514 96 GLU A CA 1
ATOM 793 C C . GLU A 1 98 ? 28.43544 12.26934 -12.41881 1.000 52.86664 96 GLU A C 1
ATOM 794 O O . GLU A 1 98 ? 29.40951 12.75514 -13.00326 1.000 54.72714 96 GLU A O 1
ATOM 800 N N . SER A 1 99 ? 28.56100 11.52806 -11.31954 1.000 56.53016 97 SER A N 1
ATOM 801 C CA . SER A 1 99 ? 29.86479 11.15778 -10.78578 1.000 59.41186 97 SER A CA 1
ATOM 802 C C . SER A 1 99 ? 30.37483 9.82920 -11.32479 1.000 57.95613 97 SER A C 1
ATOM 803 O O . SER A 1 99 ? 31.51815 9.46138 -11.03715 1.000 57.62792 97 SER A O 1
ATOM 806 N N . GLY A 1 100 ? 29.56326 9.09913 -12.08482 1.000 56.81590 98 GLY A N 1
ATOM 807 C CA . GLY A 1 100 ? 29.95266 7.79512 -12.57313 1.000 58.98506 98 GLY A CA 1
ATOM 808 C C . GLY A 1 100 ? 29.85266 6.67483 -11.56158 1.000 59.51660 98 GLY A C 1
ATOM 809 O O . GLY A 1 100 ? 30.18642 5.53113 -11.89726 1.000 62.16892 98 GLY A O 1
ATOM 810 N N 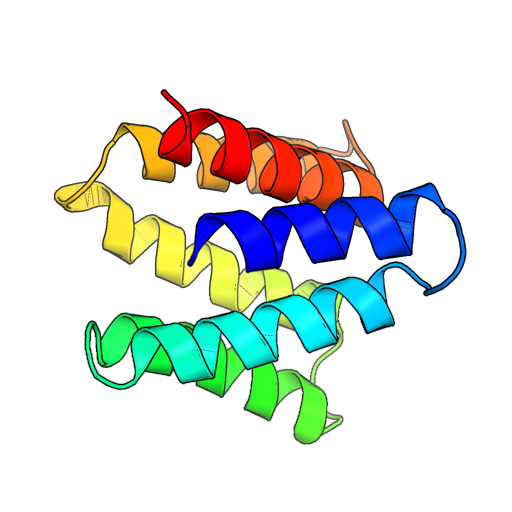. LYS A 1 101 ? 29.41508 6.96472 -10.33276 1.000 59.23217 99 LYS A N 1
ATOM 811 C CA . LYS A 1 101 ? 29.20894 5.90658 -9.34828 1.000 63.07434 99 LYS A CA 1
ATOM 812 C C . LYS A 1 101 ? 28.16137 4.91041 -9.82723 1.000 62.84457 99 LYS A C 1
ATOM 813 O O . LYS A 1 101 ? 28.30838 3.69764 -9.63453 1.000 66.27350 99 LYS A O 1
ATOM 819 N N . LYS A 1 102 ? 27.10281 5.40393 -10.45993 1.000 60.63628 100 LYS A N 1
ATOM 820 C CA . LYS A 1 102 ? 26.03682 4.57690 -10.99660 1.000 60.81795 100 LYS A CA 1
ATOM 821 C C . LYS A 1 102 ? 25.82112 4.91392 -12.46597 1.000 58.31037 100 LYS A C 1
ATOM 822 O O . LYS A 1 102 ? 26.14521 6.01175 -12.92774 1.000 59.71318 100 LYS A O 1
ATOM 828 N N . SER A 1 103 ? 25.27867 3.95039 -13.20458 1.000 52.81373 101 SER A N 1
ATOM 829 C CA . SER A 1 103 ? 24.85229 4.22503 -14.56533 1.000 48.53074 101 SER A CA 1
ATOM 830 C C . SER A 1 103 ? 23.56779 5.05071 -14.54767 1.000 43.07106 101 SER A C 1
ATOM 831 O O . SER A 1 103 ? 22.95832 5.27934 -13.49972 1.000 43.54895 101 SER A O 1
ATOM 834 N N . PHE A 1 104 ? 23.15563 5.50533 -15.73223 0.799 39.16735 102 PHE A N 1
ATOM 835 C CA . PHE A 1 104 ? 21.94358 6.31296 -15.82779 0.799 36.95923 102 PHE A CA 1
ATOM 836 C C . PHE A 1 104 ? 20.72284 5.52893 -15.36380 0.799 34.69647 102 PHE A C 1
ATOM 837 O O . PHE A 1 104 ? 19.89574 6.03808 -14.59866 0.799 29.77694 102 PHE A O 1
ATOM 845 N N . GLU A 1 105 ? 20.60081 4.27756 -15.81022 1.0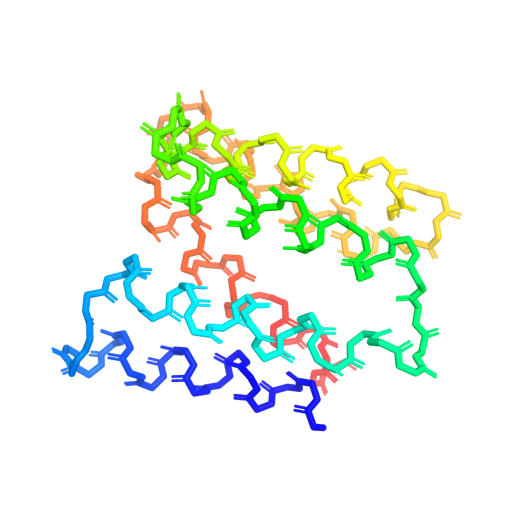00 37.21058 103 GLU A N 1
ATOM 846 C CA . GLU A 1 105 ? 19.41165 3.49455 -15.49414 1.000 37.91780 103 GLU A CA 1
ATOM 847 C C . GLU A 1 105 ? 19.35196 3.13467 -14.01526 1.000 41.57508 103 GLU A C 1
ATOM 848 O O . GLU A 1 105 ? 18.27929 3.18954 -13.40417 1.000 45.03222 103 GLU A O 1
ATOM 854 N N . GLU A 1 106 ? 20.48586 2.76346 -13.41894 0.883 42.90225 104 GLU A N 1
ATOM 855 C CA . GLU A 1 106 ? 20.45383 2.34587 -12.02233 0.883 49.18099 104 GLU A CA 1
ATOM 856 C C . GLU A 1 106 ? 20.40821 3.53187 -11.06494 0.883 51.28533 104 GLU A C 1
ATOM 857 O O . GLU A 1 106 ? 19.92690 3.38753 -9.93587 0.883 49.44611 104 GLU A O 1
ATOM 863 N N . ALA A 1 107 ? 20.89006 4.70437 -11.48448 1.000 49.66281 105 ALA A N 1
ATOM 864 C CA . ALA A 1 107 ? 20.73771 5.88947 -10.64662 1.000 46.48945 105 ALA A CA 1
ATOM 865 C C . ALA A 1 107 ? 19.28049 6.32810 -10.58468 1.000 43.27111 105 ALA A C 1
ATOM 866 O O . ALA A 1 107 ? 18.78024 6.69564 -9.51529 1.000 44.21945 105 ALA A O 1
ATOM 868 N N . LEU A 1 108 ? 18.58266 6.29263 -11.72214 1.000 41.11656 106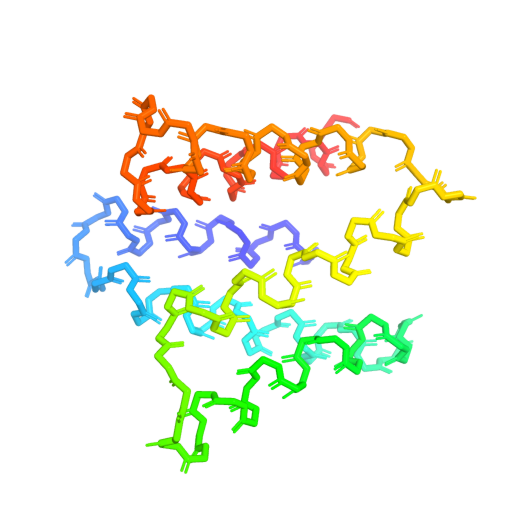 LEU A N 1
ATOM 869 C CA . LEU A 1 108 ? 17.16714 6.64303 -11.73302 1.000 41.57383 106 LEU A CA 1
ATOM 870 C C . LEU A 1 108 ? 16.31313 5.53475 -11.13057 1.000 40.98683 106 LEU A C 1
ATOM 871 O O . LEU A 1 108 ? 15.29512 5.82039 -10.48991 1.000 39.86105 106 LEU A O 1
ATOM 876 N N . TRP A 1 109 ? 16.70679 4.27344 -11.33176 0.905 39.60328 107 TRP A N 1
ATOM 877 C CA . TRP A 1 109 ? 16.00608 3.15335 -10.70902 0.905 43.14789 107 TRP A CA 1
ATOM 878 C C . TRP A 1 109 ? 15.96505 3.31324 -9.19489 0.905 46.60959 107 TRP A C 1
ATOM 879 O O . TRP A 1 109 ? 14.91112 3.14974 -8.56919 0.905 50.96362 107 TRP A O 1
ATOM 890 N N . ASP A 1 110 ? 17.10937 3.63485 -8.58719 1.000 46.85501 108 ASP A N 1
ATOM 891 C CA . ASP A 1 110 ? 17.12557 3.91216 -7.15575 1.000 51.40771 108 ASP A CA 1
ATOM 892 C C . ASP A 1 110 ? 16.28144 5.13650 -6.82962 1.000 52.83831 108 ASP A C 1
ATOM 893 O O . ASP A 1 110 ? 15.60130 5.17236 -5.79888 1.000 53.68466 108 ASP A O 1
ATOM 895 N N . TYR A 1 111 ? 16.30587 6.14600 -7.70469 1.000 53.52680 109 TYR A N 1
ATOM 896 C CA . TYR A 1 111 ? 15.48804 7.33761 -7.49708 1.000 52.90786 109 TYR A CA 1
ATOM 897 C C . TYR A 1 111 ? 14.00494 6.98976 -7.45482 1.000 49.92290 109 TYR A C 1
ATOM 898 O O . TYR A 1 111 ? 13.25833 7.52284 -6.62597 1.000 51.99530 109 TYR A O 1
ATOM 907 N N . TYR A 1 112 ? 13.56401 6.08123 -8.32902 0.890 45.90079 110 TYR A N 1
ATOM 908 C CA . TYR A 1 112 ? 12.14615 5.73926 -8.39525 0.890 48.60699 110 TYR A CA 1
ATOM 909 C C . TYR A 1 112 ? 11.70361 4.94153 -7.17377 0.890 53.23129 110 TYR A C 1
ATOM 910 O O . TYR A 1 112 ? 10.59739 5.14813 -6.66060 0.890 52.79594 110 TYR A O 1
ATOM 919 N N . GLU A 1 113 ? 12.54652 4.02255 -6.69659 0.943 57.72830 111 GLU A N 1
ATOM 920 C CA . GLU A 1 113 ? 12.22199 3.27166 -5.49144 0.943 63.67616 111 GLU A CA 1
ATOM 921 C C . GLU A 1 113 ? 12.51273 4.05317 -4.21368 0.943 62.09960 111 GLU A C 1
ATOM 922 O O . GLU A 1 113 ? 11.96426 3.71119 -3.16102 0.943 61.02684 111 GLU A O 1
ATOM 928 N N . LYS A 1 114 ? 13.35778 5.08413 -4.26894 1.000 60.29905 112 LYS A N 1
ATOM 929 C CA . LYS A 1 114 ? 13.55373 5.94966 -3.11421 1.000 62.50156 112 LYS A CA 1
ATOM 930 C C . LYS A 1 114 ? 12.50043 7.04437 -3.01771 1.000 59.66783 112 LYS A C 1
ATOM 931 O O . LYS A 1 114 ? 12.23203 7.52571 -1.91047 1.000 61.12379 112 LYS A O 1
ATOM 937 N N . VAL A 1 115 ? 11.89199 7.43689 -4.13959 1.000 55.24396 113 VAL A N 1
ATOM 938 C CA . VAL A 1 115 ? 10.73941 8.32696 -4.07642 1.000 56.07786 113 VAL A CA 1
ATOM 939 C C . VAL A 1 115 ? 9.52367 7.56231 -3.57495 1.000 60.00026 113 VAL A C 1
ATOM 940 O O . VAL A 1 115 ? 8.66257 8.11946 -2.88071 1.000 60.54818 113 VAL A O 1
ATOM 944 N N . LEU A 1 116 ? 9.45252 6.26908 -3.89361 1.000 61.19826 114 LEU A N 1
ATOM 945 C CA . LEU A 1 116 ? 8.34458 5.43456 -3.44434 1.000 64.43068 114 LEU A CA 1
ATOM 946 C C . LEU A 1 116 ? 8.35784 5.24993 -1.93249 1.000 68.68489 114 LEU A C 1
ATOM 947 O O . LEU A 1 116 ? 7.30714 5.32216 -1.28317 1.000 69.02059 114 LEU A O 1
ATOM 952 N N . GLU A 1 117 ? 9.53598 4.99731 -1.35512 1.000 70.61717 115 GLU A N 1
ATOM 953 C CA . GLU A 1 117 ? 9.62214 4.81806 0.09053 1.000 74.99057 115 GLU A CA 1
ATOM 954 C C . GLU A 1 117 ? 9.29709 6.10704 0.83519 1.000 73.10363 115 GLU A C 1
ATOM 955 O O . GLU A 1 117 ? 8.83068 6.05992 1.97961 1.000 78.26075 115 GLU A O 1
ATOM 961 N N . TYR A 1 118 ? 9.53071 7.26176 0.20702 1.000 67.94910 116 TYR A N 1
ATOM 962 C CA . TYR A 1 118 ? 9.16695 8.52697 0.83484 1.000 70.06423 116 TYR A CA 1
ATOM 963 C C . TYR A 1 118 ? 7.65445 8.68194 0.91889 1.000 70.30394 116 TYR A C 1
ATOM 964 O O . TYR A 1 118 ? 7.12483 9.10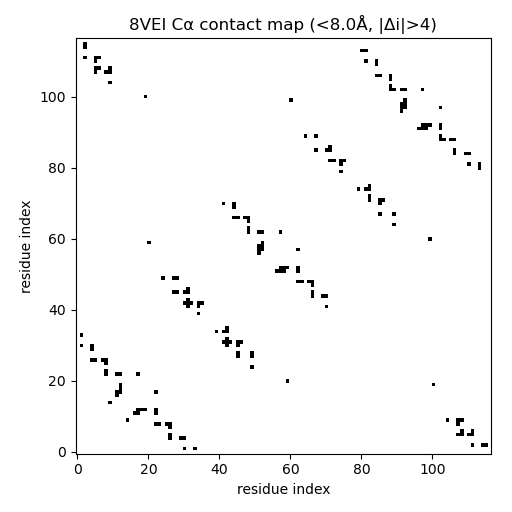219 1.95396 1.000 73.91077 116 TYR A O 1
ATOM 973 N N . LEU A 1 119 ? 6.94517 8.35586 -0.16463 1.000 68.19394 117 LEU A N 1
ATOM 974 C CA . LEU A 1 119 ? 5.48780 8.41596 -0.14178 1.000 69.92524 117 LEU A CA 1
ATOM 975 C C . LEU A 1 119 ? 4.91533 7.40896 0.84771 1.000 73.82960 117 LEU A C 1
ATOM 976 O O . LEU A 1 119 ? 3.90606 7.68043 1.50831 1.000 78.54507 117 LEU A O 1
ATOM 981 N N . LEU A 1 120 ? 5.54803 6.24149 0.96738 1.000 74.03289 118 LEU A N 1
ATOM 982 C CA . LEU A 1 120 ? 5.08172 5.23516 1.91177 1.000 78.71875 118 LEU A CA 1
ATOM 983 C C . LEU A 1 120 ? 5.39253 5.61203 3.35675 1.000 84.57312 118 LEU A C 1
ATOM 984 O O . LEU A 1 120 ? 4.65221 5.22056 4.26372 1.000 87.57683 118 LEU A O 1
ATOM 989 N N . LYS A 1 121 ? 6.47350 6.34479 3.59554 1.000 87.14936 119 LYS A N 1
ATOM 990 C CA . LYS A 1 121 ? 6.87144 6.69998 4.95427 1.000 90.76429 119 LYS A CA 1
ATOM 991 C C . LYS A 1 121 ? 6.76413 8.20628 5.19470 1.000 91.59903 119 LYS A C 1
ATOM 992 O O . LYS A 1 121 ? 5.66951 8.74270 5.36612 1.000 93.85024 119 LYS A O 1
#

Solvent-accessible surface area: 6707 Å² total; per-residue (Å²): 139,14,15,101,12,14,79,60,4,21,102,32,51,99,66,60,165,72,61,8,86,107,3,3,66,46,2,15,43,79,23,32,103,59,34,94,104,138,36,140,60,16,3,75,10,10,68,89,12,18,91,24,20,110,38,159,177,35,61,19,49,92,0,7,28,69,12,16,85,54,12,21,128,47,28,115,105,143,36,113,91,24,51,90,3,1,91,73,2,10,79,10,54,101,75,63,149,53,54,11,49,77,2,8,88,18,34,15,82,50,10,19,78,61,71,117,199

Sequence (117 aa):
ESAKIFKEFLEDYESGKKSFREASYDATVKLFLWFLPRNIELAEIALRWLIMLESKKVSFEEASLIALREALRWFKVRNNELYKIIKEALDDYESGKKSFEEALWDYYEKVLEYLLK

Radius of gyration: 13.29 Å; Cα contacts (8 Å, |Δi|>4): 105; chains: 1; bounding box: 35×33×36 Å

Nearest PDB structures (foldseek):
  8vei-assembly1_A  TM=1.009E+00  e=2.579E-14  synthetic construct
  8vej-assembly1_A  TM=7.499E-01  e=7.563E-02  synthetic construct
  8vej-assembly2_B  TM=7.705E-01  e=3.970E-01  synthetic construct

B-factor: mean 58.43, std 17.2, range [27.24, 108.03]

Secondary structure (DSSP, 8-state):
-HHHHHHHHHHHHHTSSS-HHHHHHHHHHHHHHHHTTT-HHHHHHHHHHHHHHHTSSS-HHHHHHHHHHHHHHHHHTT-HHHHHHHHHHHHHHHTTSS-HHHHHHHHHHHHHHHHH-